Protein AF-A0A941GTA0-F1 (afdb_monomer)

Radius of gyration: 26.92 Å; Cα contacts (8 Å, |Δi|>4): 7; chains: 1; bounding box: 53×20×70 Å

Organism: NCBI:txid1521640

Foldseek 3Di:
DPPPVVVVVVVVVVVLVPDDPVVVVVVVVVVVVVVVVVVVCVVPVDPPVPPPDPCPCPVVDDADPDNPDDVVVVVVPDDDDDDD

Sequence (84 aa):
MVNKTLNITETLMEKIKALPEEKQEQILDYVEFIEQKYNEEKAQPSKKRKKRVMGLHKGKIWMSDDFNEPLELVSSGVNNENSD

Secondary structure (DSSP, 8-state):
--SHHHHHHHHHHHHHHTS-HHHHHHHHHHHHHHHHHHHHHHH-S--------TTTTTTS----SSTTS-HHHHTT--------

pLDDT: mean 78.42, std 16.92, range [42.31, 96.75]

Mean predicted aligned error: 15.73 Å

InterPro domains:
  IPR018739 Domain of unknown function DUF2281 [PF10047] (11-73)

Solvent-accessible surface area (backbone atoms only — not comparable to full-atom values): 5614 Å² total; per-residue (Å²): 141,76,72,66,66,59,54,53,54,55,55,49,52,56,54,48,71,73,45,58,68,78,58,43,52,57,49,50,56,51,50,53,51,50,50,52,51,51,49,54,54,65,75,45,87,68,72,64,74,75,75,85,62,83,67,82,57,68,89,74,69,86,74,66,95,55,82,84,57,62,66,75,77,64,68,75,77,78,83,86,81,92,77,136

Structure (mmCIF, N/CA/C/O backbone):
data_AF-A0A941GTA0-F1
#
_entry.id   AF-A0A941GTA0-F1
#
loop_
_atom_site.group_PDB
_atom_site.id
_atom_site.type_symbol
_atom_site.label_atom_id
_atom_site.label_alt_id
_atom_site.label_comp_id
_atom_site.label_asym_id
_atom_site.label_entity_id
_atom_site.label_seq_id
_atom_site.pdbx_PDB_ins_code
_atom_site.Cartn_x
_atom_site.Cartn_y
_atom_site.Cartn_z
_atom_site.occupancy
_atom_site.B_iso_or_equiv
_atom_site.auth_seq_id
_atom_site.auth_comp_id
_atom_site.auth_asym_id
_atom_site.auth_atom_id
_atom_site.pdbx_PDB_model_num
ATOM 1 N N . MET A 1 1 ? 16.125 6.037 25.939 1.00 47.50 1 MET A N 1
ATOM 2 C CA . MET A 1 1 ? 15.058 6.445 24.995 1.00 47.50 1 MET A CA 1
ATOM 3 C C . MET A 1 1 ? 14.140 5.252 24.708 1.00 47.50 1 MET A C 1
ATOM 5 O O . MET A 1 1 ? 14.198 4.696 23.625 1.00 47.50 1 MET A O 1
ATOM 9 N N . VAL A 1 2 ? 13.328 4.823 25.681 1.00 53.97 2 VAL A N 1
ATOM 10 C CA . VAL A 1 2 ? 12.433 3.645 25.551 1.00 53.97 2 VAL A CA 1
ATOM 11 C C . VAL A 1 2 ? 10.943 3.994 25.687 1.00 53.97 2 VAL A C 1
ATOM 13 O O . VAL A 1 2 ? 10.088 3.147 25.476 1.00 53.97 2 VAL A O 1
ATOM 16 N N . ASN A 1 3 ? 10.612 5.265 25.939 1.00 56.88 3 ASN A N 1
ATOM 17 C CA . ASN A 1 3 ? 9.242 5.673 26.281 1.00 56.88 3 ASN A CA 1
ATOM 18 C C . ASN A 1 3 ? 8.404 6.122 25.070 1.00 56.88 3 ASN A C 1
ATOM 20 O O . ASN A 1 3 ? 7.204 6.327 25.200 1.00 56.88 3 ASN A O 1
ATOM 24 N N . LYS A 1 4 ? 9.013 6.304 23.888 1.00 55.88 4 LYS A N 1
ATOM 25 C CA . LYS A 1 4 ? 8.302 6.818 22.701 1.00 55.88 4 LYS A CA 1
ATOM 26 C C . LYS A 1 4 ? 7.520 5.726 21.957 1.00 55.88 4 LYS A C 1
ATOM 28 O O . LYS A 1 4 ? 6.462 6.010 21.410 1.00 55.88 4 LYS A O 1
ATOM 33 N N . THR A 1 5 ? 8.019 4.490 21.948 1.00 57.22 5 THR A N 1
ATOM 34 C CA . THR A 1 5 ? 7.435 3.377 21.175 1.00 57.22 5 THR A CA 1
ATOM 35 C C . THR A 1 5 ? 6.130 2.852 21.781 1.00 57.22 5 THR A C 1
ATOM 37 O O . THR A 1 5 ? 5.207 2.518 21.040 1.00 57.22 5 THR A O 1
ATOM 40 N N . LEU A 1 6 ? 6.030 2.839 23.118 1.00 60.09 6 LEU A N 1
ATOM 41 C CA . LEU A 1 6 ? 4.810 2.440 23.835 1.00 60.09 6 LEU A CA 1
ATOM 42 C C . LEU A 1 6 ? 3.638 3.371 23.477 1.00 60.09 6 LEU A C 1
ATOM 44 O O . LE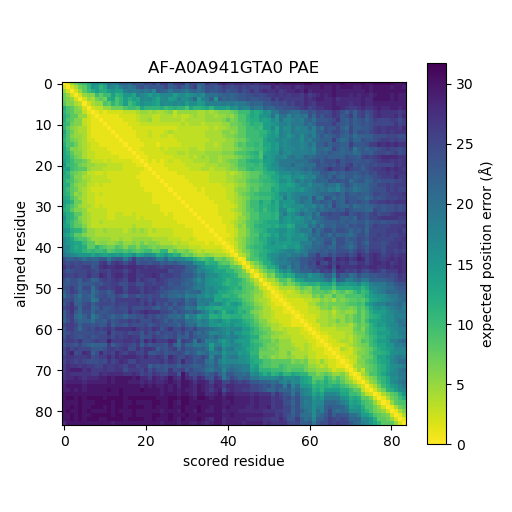U A 1 6 ? 2.584 2.907 23.056 1.00 60.09 6 LEU A O 1
ATOM 48 N N . ASN A 1 7 ? 3.885 4.685 23.484 1.00 80.50 7 ASN A N 1
ATOM 49 C CA . ASN A 1 7 ? 2.869 5.700 23.200 1.00 80.50 7 ASN A CA 1
ATOM 50 C C . ASN A 1 7 ? 2.295 5.623 21.768 1.00 80.50 7 ASN A C 1
ATOM 52 O O . ASN A 1 7 ? 1.096 5.809 21.568 1.00 80.50 7 ASN A O 1
ATOM 56 N N . ILE A 1 8 ? 3.130 5.324 20.765 1.00 88.88 8 ILE A N 1
ATOM 57 C CA . ILE A 1 8 ? 2.680 5.237 19.364 1.00 88.88 8 ILE A CA 1
ATOM 58 C C . ILE A 1 8 ? 1.752 4.034 19.161 1.00 88.88 8 ILE A C 1
ATOM 60 O O . ILE A 1 8 ? 0.731 4.165 18.491 1.00 88.88 8 ILE A O 1
ATOM 64 N N . THR A 1 9 ? 2.089 2.885 19.751 1.00 89.69 9 THR A N 1
ATOM 65 C CA . THR A 1 9 ? 1.297 1.652 19.609 1.00 89.69 9 THR A CA 1
ATOM 66 C C . THR A 1 9 ? -0.075 1.808 20.261 1.00 89.69 9 THR A C 1
ATOM 68 O O . THR A 1 9 ? -1.090 1.501 19.643 1.00 89.69 9 THR A O 1
ATOM 71 N N . GLU A 1 10 ? -0.117 2.358 21.476 1.00 90.00 10 GLU A N 1
ATOM 72 C CA . GLU A 1 10 ? -1.363 2.631 22.204 1.00 90.00 10 GLU A CA 1
ATOM 73 C C . GLU A 1 10 ? -2.267 3.604 21.430 1.00 90.00 10 GLU A C 1
ATOM 75 O O . GLU A 1 10 ? -3.422 3.285 21.143 1.00 90.00 10 GLU A O 1
ATOM 80 N N . THR A 1 11 ? -1.713 4.739 20.988 1.00 91.12 11 THR A N 1
ATOM 81 C CA . THR A 1 11 ? -2.454 5.753 20.215 1.00 91.12 11 THR A CA 1
ATOM 82 C C . THR A 1 11 ? -2.988 5.193 18.891 1.00 91.12 11 THR A C 1
ATOM 84 O O . THR A 1 11 ? -4.079 5.555 18.445 1.00 91.12 11 THR A O 1
ATOM 87 N N . LEU A 1 12 ? -2.225 4.316 18.232 1.00 92.19 12 LEU A N 1
ATOM 88 C CA . LEU A 1 12 ? -2.640 3.683 16.982 1.00 92.19 12 LEU A CA 1
A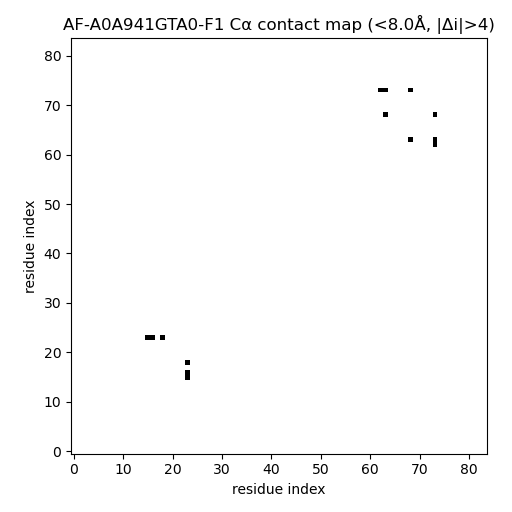TOM 89 C C . LEU A 1 12 ? -3.828 2.740 17.207 1.00 92.19 12 LEU A C 1
ATOM 91 O O . LEU A 1 12 ? -4.799 2.806 16.457 1.00 92.19 12 LEU A O 1
ATOM 95 N N . MET A 1 13 ? -3.791 1.921 18.263 1.00 93.38 13 MET A N 1
ATOM 96 C CA . MET A 1 13 ? -4.882 0.999 18.595 1.00 93.38 13 MET A CA 1
ATOM 97 C C . MET A 1 13 ? -6.189 1.729 18.911 1.00 93.38 13 MET A C 1
ATOM 99 O O . MET A 1 13 ? -7.254 1.288 18.481 1.00 93.38 13 MET A O 1
ATOM 103 N N . GLU A 1 14 ? -6.129 2.854 19.625 1.00 93.62 14 GLU A N 1
ATOM 104 C CA . GLU A 1 14 ? -7.309 3.689 19.881 1.00 93.62 14 GLU A CA 1
ATOM 105 C C . GLU A 1 14 ? -7.907 4.248 18.585 1.00 93.62 14 GLU A C 1
ATOM 107 O O . GLU A 1 14 ? -9.122 4.205 18.389 1.00 93.62 14 GLU A O 1
ATOM 112 N N . LYS A 1 15 ? -7.058 4.716 17.662 1.00 93.00 15 LYS A N 1
ATOM 113 C CA . LYS A 1 15 ? -7.500 5.236 16.362 1.00 93.00 15 LYS A CA 1
ATOM 114 C C . LYS A 1 15 ? -8.108 4.153 15.479 1.00 93.00 15 LYS A C 1
ATOM 116 O O . LYS A 1 15 ? -9.137 4.412 14.869 1.00 93.00 15 LYS A O 1
ATOM 121 N N . ILE A 1 16 ? -7.514 2.959 15.429 1.00 95.31 16 ILE A N 1
ATOM 122 C CA . ILE A 1 16 ? -8.028 1.832 14.633 1.00 95.31 16 ILE A CA 1
ATOM 123 C C . ILE A 1 16 ? -9.416 1.416 15.131 1.00 95.31 16 ILE A C 1
ATOM 125 O O . ILE A 1 16 ? -10.333 1.274 14.327 1.00 95.31 16 ILE A O 1
ATOM 129 N N . LYS A 1 17 ? -9.606 1.303 16.453 1.00 93.25 17 LYS A N 1
ATOM 130 C CA . LYS A 1 17 ? -10.904 0.944 17.052 1.00 93.25 17 LYS A CA 1
ATOM 131 C C . LYS A 1 17 ? -12.022 1.941 16.740 1.00 93.25 17 LYS A C 1
ATOM 133 O O . LYS A 1 17 ? -13.184 1.553 16.731 1.00 93.25 17 LYS A O 1
ATOM 138 N N . ALA A 1 18 ? -11.685 3.209 16.510 1.00 94.88 18 ALA A N 1
ATOM 139 C CA . ALA A 1 18 ? -12.652 4.246 16.159 1.00 94.88 18 ALA A CA 1
ATOM 140 C C . ALA A 1 18 ? -13.071 4.221 14.675 1.00 94.88 18 ALA A C 1
ATOM 142 O O . ALA A 1 18 ? -13.979 4.958 14.290 1.00 94.88 18 ALA A O 1
ATOM 143 N N . LEU A 1 19 ? -12.408 3.420 13.835 1.00 94.12 19 LEU A N 1
ATOM 144 C CA . LEU A 1 19 ? -12.700 3.322 12.407 1.00 94.12 19 LEU A CA 1
ATOM 145 C C . LEU A 1 19 ? -13.707 2.198 12.102 1.00 94.12 19 LEU A C 1
ATOM 147 O O . LEU A 1 19 ? -13.732 1.197 12.819 1.00 94.12 19 LEU A O 1
ATOM 151 N N . PRO A 1 20 ? -14.493 2.323 11.014 1.00 96.19 20 PRO A N 1
ATOM 152 C CA . PRO A 1 20 ? -15.317 1.232 10.491 1.00 96.19 20 PRO A CA 1
ATOM 153 C C . PRO A 1 20 ? -14.483 0.014 10.072 1.00 96.19 20 PRO A C 1
ATOM 155 O O . PRO A 1 20 ? -13.329 0.167 9.671 1.00 96.19 20 PRO A O 1
ATOM 158 N N . GLU A 1 21 ? -15.098 -1.169 10.079 1.00 91.88 21 GLU A N 1
ATOM 159 C CA . GLU A 1 21 ? -14.460 -2.461 9.765 1.00 91.88 21 GLU A CA 1
ATOM 160 C C . GLU A 1 21 ? -13.726 -2.459 8.412 1.00 91.88 21 GLU A C 1
ATOM 162 O O . GLU A 1 21 ? -12.548 -2.793 8.356 1.00 91.88 21 GLU A O 1
ATOM 167 N N . GLU A 1 22 ? -14.341 -1.912 7.357 1.00 94.81 22 GLU A N 1
ATOM 168 C CA . GLU A 1 22 ? -13.724 -1.784 6.021 1.00 94.81 22 GLU A CA 1
ATOM 169 C C . GLU A 1 22 ? -12.392 -1.003 6.040 1.00 94.81 22 GLU A C 1
ATOM 171 O O . GLU A 1 22 ? -11.486 -1.231 5.236 1.00 94.81 22 GLU A O 1
ATOM 176 N N . LYS A 1 23 ? -12.254 -0.034 6.953 1.00 94.25 23 LYS A N 1
ATOM 177 C CA . LYS A 1 23 ? -11.018 0.744 7.112 1.00 94.25 23 LYS A CA 1
ATOM 178 C C . LYS A 1 23 ? -10.004 0.032 7.992 1.00 94.25 23 LYS A C 1
ATOM 180 O O . LYS A 1 23 ? -8.812 0.270 7.825 1.00 94.25 23 LYS A O 1
ATOM 185 N N . GLN A 1 24 ? -10.453 -0.828 8.900 1.00 94.25 24 GLN A N 1
ATOM 186 C CA . GLN A 1 24 ? -9.566 -1.681 9.683 1.00 94.25 24 GLN A CA 1
ATOM 187 C C . GLN A 1 24 ? -8.908 -2.740 8.789 1.00 94.25 24 GLN A C 1
ATOM 189 O O . GLN A 1 24 ? -7.700 -2.930 8.896 1.00 94.25 24 GLN A O 1
ATOM 194 N N . GLU A 1 25 ? -9.653 -3.331 7.849 1.00 94.56 25 GLU A N 1
ATOM 195 C CA . GLU A 1 25 ? -9.108 -4.256 6.841 1.00 94.56 25 GLU A CA 1
ATOM 196 C C . GLU A 1 25 ? -8.026 -3.590 5.978 1.00 94.56 25 GLU A C 1
ATOM 198 O O . GLU A 1 25 ? -6.921 -4.109 5.863 1.00 94.56 25 GLU A O 1
ATOM 203 N N . GLN A 1 26 ? -8.266 -2.370 5.482 1.00 95.56 26 GLN A N 1
ATOM 204 C CA . GLN A 1 26 ? -7.256 -1.619 4.714 1.00 95.56 26 GLN A CA 1
ATOM 205 C C . GLN A 1 26 ? -5.962 -1.366 5.506 1.00 95.56 26 GLN A C 1
ATOM 207 O O . GLN A 1 26 ? -4.872 -1.298 4.936 1.00 95.56 26 GLN A O 1
ATOM 212 N N . ILE A 1 27 ? -6.071 -1.187 6.825 1.00 95.81 27 ILE A N 1
ATOM 213 C CA . ILE A 1 27 ? -4.904 -1.024 7.698 1.00 95.81 27 ILE A CA 1
ATOM 214 C C . ILE A 1 27 ? -4.178 -2.358 7.867 1.00 95.81 27 ILE A C 1
ATOM 216 O O . ILE A 1 27 ? -2.948 -2.359 7.851 1.00 95.81 27 ILE A O 1
ATOM 220 N N . LEU A 1 28 ? -4.909 -3.467 8.001 1.00 95.31 28 LEU A N 1
ATOM 221 C CA . LEU A 1 28 ? -4.330 -4.807 8.065 1.00 95.31 28 LEU A CA 1
ATOM 222 C C . LEU A 1 28 ? -3.512 -5.108 6.803 1.00 95.31 28 LEU A C 1
ATOM 224 O O . LEU A 1 28 ? -2.325 -5.408 6.922 1.00 95.31 28 LEU A O 1
ATOM 228 N N . ASP A 1 29 ? -4.086 -4.883 5.620 1.00 96.75 29 ASP A N 1
ATOM 229 C CA . ASP A 1 29 ? -3.394 -5.054 4.334 1.00 96.75 29 ASP A CA 1
ATOM 230 C C . ASP A 1 29 ? -2.100 -4.228 4.269 1.00 96.75 29 ASP A C 1
ATOM 232 O O . ASP A 1 29 ? -1.053 -4.672 3.788 1.00 96.75 29 ASP A O 1
ATOM 236 N N . TYR A 1 30 ? -2.145 -2.993 4.776 1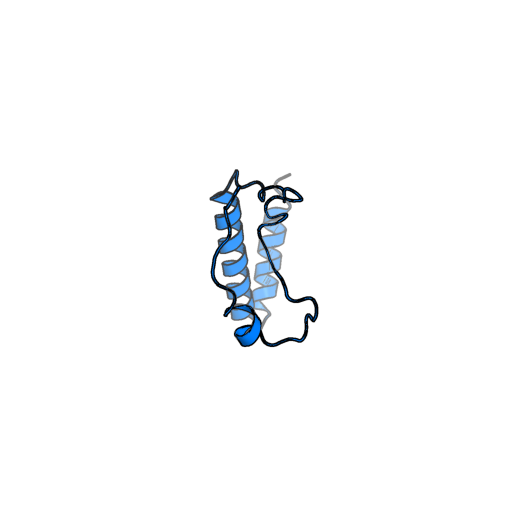.00 95.94 30 TYR A N 1
ATOM 237 C CA . TYR A 1 30 ? -0.980 -2.117 4.788 1.00 95.94 30 TYR A CA 1
ATOM 238 C C . TYR A 1 30 ? 0.107 -2.591 5.763 1.00 95.94 30 TYR A C 1
ATOM 240 O O . TYR A 1 30 ? 1.299 -2.464 5.467 1.00 95.94 30 TYR A O 1
ATOM 248 N N . VAL A 1 31 ? -0.280 -3.139 6.917 1.00 95.31 31 VAL A N 1
ATOM 249 C CA . VAL A 1 31 ? 0.661 -3.742 7.869 1.00 95.31 31 VAL A CA 1
ATOM 250 C C . VAL A 1 31 ? 1.332 -4.962 7.242 1.00 95.31 31 VAL A C 1
ATOM 252 O O . VAL A 1 31 ? 2.560 -5.032 7.269 1.00 95.31 31 VAL A O 1
ATOM 255 N N . GLU A 1 32 ? 0.573 -5.849 6.593 1.00 95.69 32 GLU A N 1
ATOM 256 C CA . GLU A 1 32 ? 1.122 -7.006 5.870 1.00 95.69 32 GLU A CA 1
ATOM 257 C C . GLU A 1 32 ? 2.111 -6.575 4.775 1.00 95.69 32 GLU A C 1
ATOM 259 O O . GLU A 1 32 ? 3.213 -7.121 4.664 1.00 95.69 32 GLU A O 1
ATOM 264 N N . PHE A 1 33 ? 1.780 -5.524 4.018 1.00 96.19 33 PHE A N 1
ATOM 265 C CA . PHE A 1 33 ? 2.687 -4.941 3.029 1.00 96.19 33 PHE A CA 1
ATOM 266 C C . PHE A 1 33 ? 4.000 -4.437 3.654 1.00 96.19 33 PHE A C 1
ATOM 268 O O . PHE A 1 33 ? 5.087 -4.667 3.108 1.00 96.19 33 PHE A O 1
ATOM 275 N N . ILE A 1 34 ? 3.931 -3.750 4.802 1.00 95.25 34 ILE A N 1
ATOM 276 C CA . ILE A 1 34 ? 5.128 -3.288 5.519 1.00 95.25 34 ILE A CA 1
ATOM 277 C C . ILE A 1 34 ? 5.956 -4.477 6.010 1.00 95.25 34 ILE A C 1
ATOM 279 O O . ILE A 1 34 ? 7.180 -4.448 5.873 1.00 95.25 34 ILE A O 1
ATOM 283 N N . GLU A 1 35 ? 5.324 -5.511 6.565 1.00 92.38 35 GLU A N 1
ATOM 284 C CA . GLU A 1 35 ? 6.013 -6.710 7.048 1.00 92.38 35 GLU A CA 1
ATOM 285 C C . GLU A 1 35 ? 6.731 -7.441 5.919 1.00 92.38 35 GLU A C 1
ATOM 287 O O . GLU A 1 35 ? 7.908 -7.784 6.058 1.00 92.38 35 GLU A O 1
ATOM 292 N N . GLN A 1 36 ? 6.065 -7.617 4.775 1.00 92.19 36 GLN A N 1
ATOM 293 C CA . GLN A 1 36 ? 6.681 -8.191 3.586 1.00 92.19 36 GLN A CA 1
ATOM 294 C C . GLN A 1 36 ? 7.919 -7.387 3.183 1.00 92.19 36 GLN A C 1
ATOM 296 O O . GLN A 1 36 ? 9.008 -7.948 3.052 1.00 92.19 36 GLN A O 1
ATOM 301 N N . LYS A 1 37 ? 7.785 -6.064 3.048 1.00 89.38 37 LYS A N 1
ATOM 302 C CA . LYS A 1 37 ? 8.895 -5.187 2.664 1.00 89.38 37 LYS A CA 1
ATOM 303 C C . LYS A 1 37 ? 10.045 -5.231 3.672 1.00 89.38 37 LYS A C 1
ATOM 305 O O . LYS A 1 37 ? 11.207 -5.310 3.279 1.00 89.38 37 LYS A O 1
ATOM 310 N N . TYR A 1 38 ? 9.742 -5.209 4.968 1.00 89.19 38 TYR A N 1
ATOM 311 C CA . TYR A 1 38 ? 10.745 -5.304 6.027 1.00 89.19 38 TYR A CA 1
ATOM 312 C C . TYR A 1 38 ? 11.490 -6.645 5.979 1.00 89.19 38 TYR A C 1
ATOM 314 O O . TYR A 1 38 ? 12.715 -6.686 6.114 1.00 89.19 38 TYR A O 1
ATOM 322 N N . ASN A 1 39 ? 10.773 -7.742 5.730 1.00 86.38 39 ASN A N 1
ATOM 323 C CA . ASN A 1 39 ? 11.362 -9.066 5.566 1.00 86.38 39 ASN A CA 1
ATOM 324 C C . ASN A 1 39 ? 12.215 -9.164 4.295 1.00 86.38 39 ASN A C 1
ATOM 326 O O . ASN A 1 39 ? 13.294 -9.749 4.348 1.00 86.38 39 ASN A O 1
ATOM 330 N N . GLU A 1 40 ? 11.802 -8.555 3.182 1.00 83.00 40 GLU A N 1
ATOM 331 C CA . GLU A 1 40 ? 12.607 -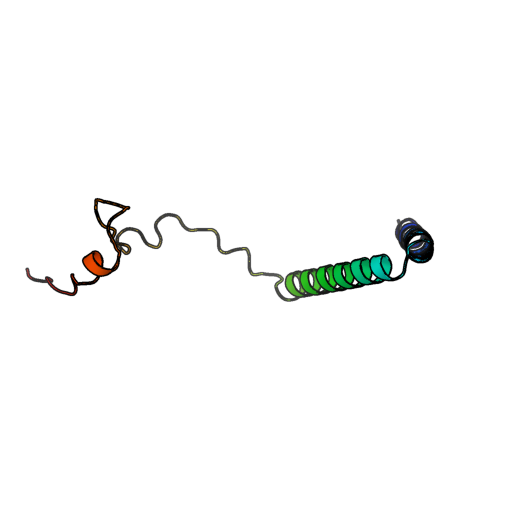8.455 1.956 1.00 83.00 40 GLU A CA 1
ATOM 332 C C . GLU A 1 40 ? 13.908 -7.667 2.187 1.00 83.00 40 GLU A C 1
ATOM 334 O O . GLU A 1 40 ? 14.987 -8.108 1.777 1.00 83.00 40 GLU A O 1
ATOM 339 N N . GLU A 1 41 ? 13.826 -6.530 2.884 1.00 79.94 41 GLU A N 1
ATOM 340 C CA . GLU A 1 41 ? 14.979 -5.700 3.252 1.00 79.94 41 GLU A CA 1
ATOM 341 C C . GLU A 1 41 ? 15.931 -6.440 4.207 1.00 79.94 41 GLU A C 1
ATOM 343 O O . GLU A 1 41 ? 17.152 -6.384 4.042 1.00 79.94 41 GLU A O 1
ATOM 348 N N . LYS A 1 42 ? 15.391 -7.197 5.170 1.00 76.44 42 LYS A N 1
ATOM 349 C CA . LYS A 1 42 ? 16.169 -7.994 6.129 1.00 76.44 42 LYS A CA 1
ATOM 350 C C . LYS A 1 42 ? 16.781 -9.251 5.503 1.00 76.44 42 LYS A C 1
ATOM 352 O O . LYS A 1 42 ? 17.907 -9.614 5.843 1.00 76.44 42 LYS A O 1
ATOM 357 N N . ALA A 1 43 ? 16.072 -9.914 4.589 1.00 66.44 43 ALA A N 1
ATOM 358 C CA . ALA A 1 43 ? 16.542 -11.111 3.890 1.00 66.44 43 ALA A CA 1
ATOM 359 C C . ALA A 1 43 ? 17.640 -10.803 2.858 1.00 66.44 43 ALA A C 1
ATOM 361 O O . ALA A 1 43 ? 18.374 -11.704 2.449 1.00 66.44 43 ALA A O 1
ATOM 362 N N . GLN A 1 44 ? 17.798 -9.540 2.446 1.00 60.00 44 GLN A N 1
ATOM 363 C CA . GLN A 1 44 ? 18.879 -9.114 1.559 1.00 60.00 44 GLN A CA 1
ATOM 364 C C . GLN A 1 44 ? 19.740 -8.007 2.180 1.00 60.00 44 GLN A C 1
ATOM 366 O O . GLN A 1 44 ? 19.709 -6.869 1.710 1.00 60.00 44 GLN A O 1
ATOM 371 N N . PRO A 1 45 ? 20.637 -8.335 3.131 1.00 54.00 45 PRO A N 1
ATOM 372 C CA . PRO A 1 45 ? 21.554 -7.351 3.704 1.00 54.00 45 PRO A CA 1
ATOM 373 C C . PRO A 1 45 ? 22.597 -6.813 2.698 1.00 54.00 45 PRO A C 1
ATOM 375 O O . PRO A 1 45 ? 23.442 -5.999 3.064 1.00 54.00 45 PRO A O 1
ATOM 378 N N . SER A 1 46 ? 22.604 -7.259 1.431 1.00 55.22 46 SER A N 1
ATOM 379 C CA . SER A 1 46 ? 23.731 -6.992 0.526 1.00 55.22 46 SER A CA 1
ATOM 380 C C . SER A 1 46 ? 23.462 -6.951 -0.978 1.00 55.22 46 SER A C 1
ATOM 382 O O . SER A 1 46 ? 24.418 -6.707 -1.722 1.00 55.22 46 SER A O 1
ATOM 384 N N . LYS A 1 47 ? 22.223 -7.055 -1.486 1.00 57.31 47 LYS A N 1
ATOM 385 C CA . LYS A 1 47 ? 21.990 -6.622 -2.878 1.00 57.31 47 LYS A CA 1
ATOM 386 C C . LYS A 1 47 ? 21.905 -5.102 -2.898 1.00 57.31 47 LYS A C 1
ATOM 388 O O . LYS A 1 47 ? 20.858 -4.524 -3.172 1.00 57.31 47 LYS A O 1
ATOM 393 N N . LYS A 1 48 ? 23.048 -4.445 -2.640 1.00 61.16 48 LYS A N 1
ATOM 394 C CA . LYS A 1 48 ? 23.334 -3.101 -3.152 1.00 61.16 48 LYS A CA 1
ATOM 395 C C . LYS A 1 48 ? 22.774 -3.106 -4.565 1.00 61.16 48 LYS A C 1
ATOM 397 O O . LYS A 1 48 ? 23.273 -3.888 -5.377 1.00 61.16 48 LYS A O 1
ATOM 402 N N . ARG A 1 49 ? 21.689 -2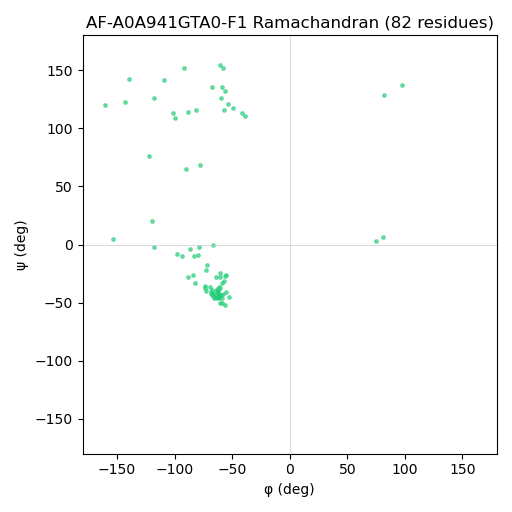.356 -4.819 1.00 62.25 49 ARG A N 1
ATOM 403 C CA . ARG A 1 49 ? 21.080 -2.249 -6.154 1.00 62.25 49 ARG A CA 1
ATOM 404 C C . ARG A 1 49 ? 22.244 -2.137 -7.122 1.00 62.25 49 ARG A C 1
ATOM 406 O O . ARG A 1 49 ? 23.027 -1.196 -6.967 1.00 62.25 49 ARG A O 1
ATOM 413 N N . LYS A 1 50 ? 22.452 -3.156 -7.974 1.00 68.69 50 LYS A N 1
ATOM 414 C CA . LYS A 1 50 ? 23.668 -3.239 -8.795 1.00 68.69 50 LYS A CA 1
ATOM 415 C C . LYS A 1 50 ? 23.821 -1.876 -9.451 1.00 68.69 50 LYS A C 1
ATOM 417 O O . LYS A 1 50 ? 22.897 -1.430 -10.134 1.00 68.69 50 LYS A O 1
ATOM 422 N N . LYS A 1 51 ? 24.914 -1.168 -9.141 1.00 76.12 51 LYS A N 1
ATOM 423 C CA . LYS A 1 51 ? 25.136 0.178 -9.669 1.00 76.12 51 LYS A CA 1
ATOM 424 C C . LYS A 1 51 ? 25.008 0.057 -11.181 1.00 76.12 51 LYS A C 1
ATOM 426 O O . LYS A 1 51 ? 25.702 -0.767 -11.773 1.00 76.12 51 LYS A O 1
ATOM 431 N N . ARG A 1 52 ? 24.075 0.802 -11.781 1.00 81.50 52 ARG A N 1
ATOM 432 C CA . ARG A 1 52 ? 23.893 0.781 -13.235 1.00 81.50 52 ARG A CA 1
ATOM 433 C C . ARG A 1 52 ? 25.234 1.164 -13.855 1.00 81.50 52 ARG A C 1
ATOM 435 O O . ARG A 1 52 ? 25.734 2.259 -13.606 1.00 81.50 52 ARG A O 1
ATOM 442 N N . VAL A 1 53 ? 25.840 0.232 -14.582 1.00 85.00 53 VAL A N 1
ATOM 443 C CA . VAL A 1 53 ? 27.093 0.469 -15.297 1.00 85.00 53 VAL A CA 1
ATOM 444 C C . VAL A 1 53 ? 26.715 1.007 -16.668 1.00 85.00 53 VAL A C 1
ATOM 446 O O . VAL A 1 53 ? 26.061 0.312 -17.449 1.00 85.00 53 VAL A O 1
ATOM 449 N N . MET A 1 54 ? 27.074 2.263 -16.935 1.00 87.12 54 MET A N 1
ATOM 450 C CA . MET A 1 54 ? 26.831 2.887 -18.233 1.00 87.12 54 MET A CA 1
ATOM 451 C C . MET A 1 54 ? 27.534 2.083 -19.332 1.00 87.12 54 MET A C 1
ATOM 453 O O . MET A 1 54 ? 28.684 1.686 -19.171 1.00 87.12 54 MET A O 1
ATOM 457 N N . GLY A 1 55 ? 26.840 1.836 -20.444 1.00 86.75 55 GLY A N 1
ATOM 458 C CA . GLY A 1 55 ? 27.428 1.190 -21.620 1.00 86.75 55 GLY A CA 1
ATOM 459 C C . GLY A 1 55 ? 27.537 -0.339 -21.582 1.00 86.75 55 GLY A C 1
ATOM 460 O O . GLY A 1 55 ? 28.072 -0.903 -22.529 1.00 86.75 55 GLY A O 1
ATOM 461 N N . LEU A 1 56 ? 26.989 -1.034 -20.573 1.00 88.06 56 LEU A N 1
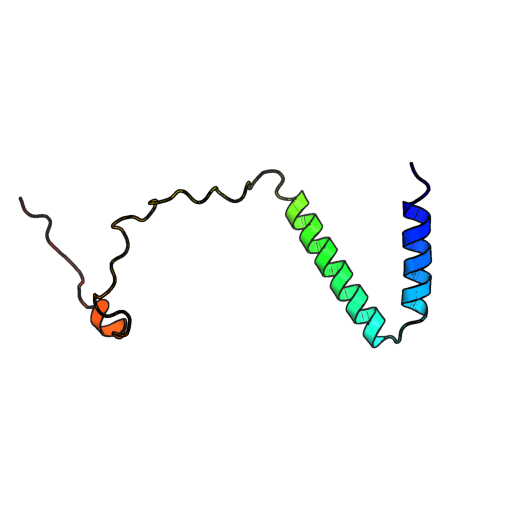ATOM 462 C CA . LEU A 1 56 ? 27.041 -2.509 -20.479 1.00 88.06 56 LEU A CA 1
ATOM 463 C C . LEU A 1 56 ? 26.474 -3.238 -21.722 1.00 88.06 56 LEU A C 1
ATOM 465 O O . LEU A 1 56 ? 26.876 -4.360 -22.031 1.00 88.06 56 LEU A O 1
ATOM 469 N N . HIS A 1 57 ? 25.555 -2.584 -22.438 1.00 84.56 57 HIS A N 1
ATOM 470 C CA . HIS A 1 57 ? 24.912 -3.087 -23.655 1.00 84.56 57 HIS A CA 1
ATOM 471 C C . HIS A 1 57 ? 25.174 -2.198 -24.880 1.00 84.56 57 HIS A C 1
ATOM 473 O O . HIS A 1 57 ? 24.429 -2.256 -25.856 1.00 84.56 57 HIS A O 1
ATOM 479 N N . LYS A 1 58 ? 26.219 -1.358 -24.848 1.00 86.88 58 LYS A N 1
ATOM 480 C CA . LYS A 1 58 ? 26.585 -0.536 -26.008 1.00 86.88 58 LYS A CA 1
ATOM 481 C C . LYS A 1 58 ? 26.901 -1.455 -27.195 1.00 86.88 58 LYS A C 1
ATOM 483 O O . LYS A 1 58 ? 27.705 -2.370 -27.054 1.00 86.88 58 LYS A O 1
ATOM 488 N N . GLY A 1 59 ? 26.243 -1.221 -28.331 1.00 87.25 59 GLY A N 1
ATOM 489 C CA . GLY A 1 59 ? 26.401 -2.027 -29.548 1.00 87.25 59 GLY A CA 1
ATOM 490 C C 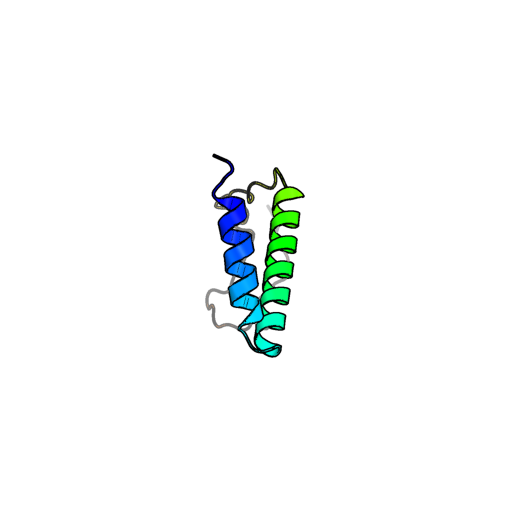. GLY A 1 59 ? 25.717 -3.399 -29.520 1.00 87.25 59 GLY A C 1
ATOM 491 O O . GLY A 1 59 ? 25.855 -4.148 -30.475 1.00 87.25 59 GLY A O 1
ATOM 492 N N . LYS A 1 60 ? 24.988 -3.744 -28.447 1.00 86.69 60 LYS A N 1
ATOM 493 C CA . LYS A 1 60 ? 24.235 -5.011 -28.346 1.00 86.69 60 LYS A CA 1
ATOM 494 C C . LYS A 1 60 ? 22.753 -4.876 -28.690 1.00 86.69 60 LYS A C 1
ATOM 496 O O . LYS A 1 60 ? 22.043 -5.873 -28.708 1.00 86.69 60 LYS A O 1
ATOM 501 N N . ILE A 1 61 ? 22.284 -3.647 -28.877 1.00 81.00 61 ILE A N 1
ATOM 502 C CA . ILE A 1 61 ? 20.899 -3.333 -29.212 1.00 81.00 61 ILE A CA 1
ATOM 503 C C . ILE A 1 61 ? 20.938 -2.649 -30.569 1.00 81.00 61 ILE A C 1
ATOM 505 O O . ILE A 1 61 ? 21.666 -1.670 -30.739 1.00 81.00 61 ILE A O 1
ATOM 509 N N . TRP A 1 62 ? 20.163 -3.185 -31.501 1.00 83.50 62 TRP A N 1
ATOM 510 C CA . TRP A 1 62 ? 19.871 -2.560 -32.779 1.00 83.50 62 TRP A CA 1
ATOM 511 C C . TRP A 1 62 ? 18.407 -2.109 -32.771 1.00 83.50 62 TRP A C 1
ATOM 513 O O . TRP A 1 62 ? 17.555 -2.774 -32.181 1.00 83.50 62 TRP A O 1
ATOM 523 N N . MET A 1 63 ? 18.142 -0.945 -33.350 1.00 83.19 63 MET A N 1
ATOM 524 C CA . MET A 1 63 ? 16.824 -0.321 -33.452 1.00 83.19 63 MET A CA 1
ATOM 525 C C . MET A 1 63 ? 16.735 0.294 -34.846 1.00 83.19 63 MET A C 1
ATOM 527 O O . MET A 1 63 ? 17.751 0.788 -35.335 1.00 83.19 63 MET A O 1
ATOM 531 N N . SER A 1 64 ? 15.555 0.233 -35.469 1.00 85.25 64 SER A N 1
ATOM 532 C CA . SER A 1 64 ? 15.316 0.910 -36.748 1.00 85.25 64 SER A CA 1
ATOM 533 C C . SER A 1 64 ? 15.569 2.416 -36.618 1.00 85.25 64 SER A C 1
ATOM 535 O O . SER A 1 64 ? 15.407 2.991 -35.537 1.00 85.25 64 SER A O 1
ATOM 537 N N . ASP A 1 65 ? 15.955 3.046 -37.726 1.00 85.19 65 ASP A N 1
ATOM 538 C CA . ASP A 1 65 ? 16.121 4.498 -37.810 1.00 85.19 65 ASP A CA 1
ATOM 539 C C . ASP A 1 65 ? 14.781 5.232 -37.611 1.00 85.19 65 ASP A C 1
ATOM 541 O O . ASP A 1 65 ? 14.763 6.355 -37.100 1.00 85.19 65 ASP A O 1
ATOM 545 N N . ASP A 1 66 ? 13.655 4.588 -37.953 1.00 87.88 66 ASP A N 1
ATOM 546 C CA . ASP A 1 66 ? 12.313 5.048 -37.591 1.00 87.88 66 ASP A CA 1
ATOM 547 C C . ASP A 1 66 ? 11.795 4.277 -36.373 1.00 87.88 66 ASP A C 1
ATOM 549 O O . ASP A 1 66 ? 11.421 3.106 -36.439 1.00 87.88 66 ASP A O 1
ATOM 553 N N . PHE A 1 67 ? 11.726 4.967 -35.236 1.00 84.38 67 PHE A N 1
ATOM 554 C CA . PHE A 1 67 ? 11.221 4.404 -33.985 1.00 84.38 67 PHE A CA 1
ATOM 555 C C . PHE A 1 67 ? 9.762 3.927 -34.074 1.00 84.38 67 PHE A C 1
ATOM 557 O O . PHE A 1 67 ? 9.349 3.072 -33.291 1.00 84.38 67 PHE A O 1
ATOM 564 N N . ASN A 1 68 ? 8.973 4.485 -34.995 1.00 90.06 68 ASN A N 1
ATOM 565 C CA . ASN A 1 68 ? 7.564 4.129 -35.151 1.00 90.06 68 ASN A CA 1
ATOM 566 C C . ASN A 1 68 ? 7.356 2.920 -36.070 1.00 90.06 68 ASN A C 1
ATOM 568 O O . ASN A 1 68 ? 6.216 2.481 -36.241 1.00 90.06 68 ASN A O 1
ATOM 572 N N . GLU A 1 69 ? 8.423 2.388 -36.670 1.00 86.81 69 GLU A N 1
ATOM 573 C CA . GLU A 1 69 ? 8.324 1.230 -37.543 1.00 86.81 69 GLU A CA 1
ATOM 574 C C . GLU A 1 69 ? 7.936 -0.032 -36.742 1.00 86.81 69 GLU A C 1
ATOM 576 O O . GLU A 1 69 ? 8.484 -0.291 -35.662 1.00 86.81 69 GLU A O 1
ATOM 581 N N . PRO A 1 70 ? 6.992 -0.851 -37.241 1.00 83.88 70 PRO A N 1
ATOM 582 C CA . PRO A 1 70 ? 6.622 -2.108 -36.603 1.00 83.88 70 PRO A CA 1
ATOM 583 C C . PRO A 1 70 ? 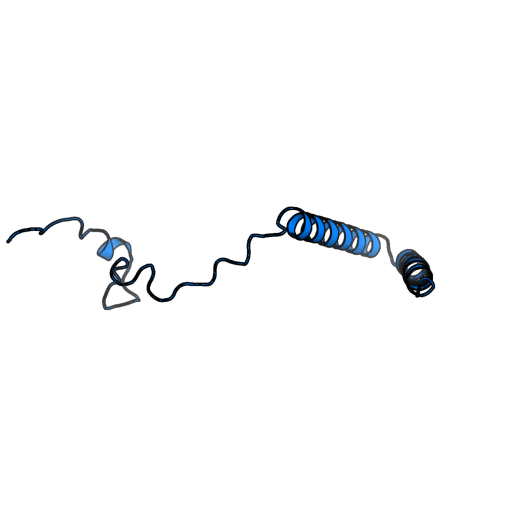7.820 -3.045 -36.402 1.00 83.88 70 PRO A C 1
ATOM 585 O O . PRO A 1 70 ? 8.550 -3.353 -37.341 1.00 83.88 70 PRO A O 1
ATOM 588 N N . LEU A 1 71 ? 7.956 -3.601 -35.193 1.00 78.31 71 LEU A N 1
ATOM 589 C CA . LEU A 1 71 ? 9.033 -4.542 -34.839 1.00 78.31 71 LEU A CA 1
ATOM 590 C C . LEU A 1 71 ? 9.094 -5.783 -35.748 1.00 78.31 71 LEU A C 1
ATOM 592 O O . LEU A 1 71 ? 10.160 -6.374 -35.923 1.00 78.31 71 LEU A O 1
ATOM 596 N N . GLU A 1 72 ? 7.962 -6.179 -36.330 1.00 73.62 72 GLU A N 1
ATOM 597 C CA . GLU A 1 72 ? 7.871 -7.314 -37.252 1.00 73.62 72 GLU A CA 1
ATOM 598 C C . GLU A 1 72 ? 8.754 -7.120 -38.496 1.00 73.62 72 GLU A C 1
ATOM 600 O O . GLU A 1 72 ? 9.419 -8.067 -38.912 1.00 73.62 72 GLU A O 1
ATOM 605 N N . LEU A 1 73 ? 8.855 -5.888 -39.015 1.00 60.00 73 LEU A N 1
ATOM 606 C CA . LEU A 1 73 ? 9.696 -5.536 -40.171 1.00 60.00 73 LEU A CA 1
ATOM 607 C C . LEU A 1 73 ? 11.199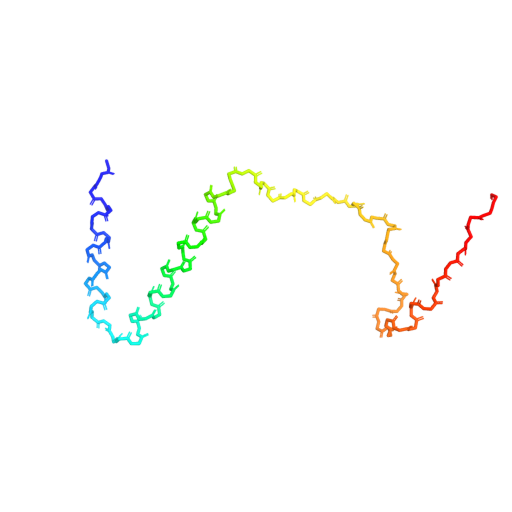 -5.523 -39.837 1.00 60.00 73 LEU A C 1
ATOM 609 O O . LEU A 1 73 ? 12.046 -5.690 -40.710 1.00 60.00 73 LEU A O 1
ATOM 613 N N . VAL A 1 74 ? 11.526 -5.365 -38.554 1.00 61.19 74 VAL A N 1
ATOM 614 C CA . VAL A 1 74 ? 12.886 -5.195 -38.020 1.00 61.19 74 VAL A CA 1
ATOM 615 C C . VAL A 1 74 ? 13.527 -6.563 -37.711 1.00 61.19 74 VAL A C 1
ATOM 617 O O . VAL A 1 74 ? 14.740 -6.736 -37.804 1.00 61.19 74 VAL A O 1
ATOM 620 N N . SER A 1 75 ? 12.717 -7.579 -37.391 1.00 57.69 75 SER A N 1
ATOM 621 C CA . SER A 1 75 ? 13.179 -8.926 -36.997 1.00 57.69 75 SER A CA 1
ATOM 622 C C . SER A 1 75 ? 13.515 -9.887 -38.148 1.00 57.69 75 SER A C 1
ATOM 624 O O . SER A 1 75 ? 14.114 -10.934 -37.903 1.00 57.69 75 SER A O 1
ATOM 626 N N . SER A 1 76 ? 13.188 -9.546 -39.399 1.00 49.62 76 SER A N 1
ATOM 627 C CA . SER A 1 76 ? 13.553 -10.355 -40.575 1.00 49.62 76 SER A CA 1
ATOM 628 C C . SER A 1 76 ? 15.014 -10.180 -41.019 1.00 49.62 76 SER A C 1
ATOM 630 O O . SER A 1 76 ? 15.458 -10.858 -41.941 1.00 49.62 76 SER A O 1
ATOM 632 N N . GLY A 1 77 ? 15.782 -9.310 -40.356 1.00 47.78 77 GLY A N 1
ATOM 633 C CA . GLY A 1 77 ? 17.219 -9.124 -40.573 1.00 47.78 77 GLY A CA 1
ATOM 634 C C . GLY A 1 77 ? 18.074 -10.037 -39.691 1.00 47.78 77 GLY A C 1
ATOM 635 O O . GLY A 1 77 ? 18.793 -9.562 -38.817 1.00 47.78 77 GLY A O 1
ATOM 636 N N . VAL A 1 78 ? 17.984 -11.354 -39.890 1.00 52.38 78 VAL A N 1
ATOM 637 C CA . VAL A 1 78 ? 18.836 -12.346 -39.216 1.00 52.38 78 VAL A CA 1
ATOM 638 C C . VAL A 1 78 ? 19.955 -12.814 -40.163 1.00 52.38 78 VAL A C 1
ATOM 640 O O . VAL A 1 78 ? 19.696 -13.546 -41.113 1.00 52.38 78 VAL A O 1
ATOM 643 N N . ASN A 1 79 ? 21.193 -12.458 -39.784 1.00 47.94 79 ASN A N 1
ATOM 644 C CA . ASN A 1 79 ? 22.501 -13.108 -40.019 1.00 47.94 79 ASN A CA 1
ATOM 645 C C . ASN A 1 79 ? 23.448 -12.668 -41.160 1.00 47.94 79 ASN A C 1
ATOM 647 O O . ASN A 1 79 ? 23.086 -12.636 -42.330 1.00 47.94 79 ASN A O 1
ATOM 651 N N . ASN A 1 80 ? 24.728 -12.606 -40.739 1.00 47.72 80 ASN A N 1
ATOM 652 C CA . ASN A 1 80 ? 26.013 -12.558 -41.465 1.00 47.72 80 ASN A CA 1
ATOM 653 C C . ASN A 1 80 ? 26.397 -11.157 -41.974 1.00 47.72 80 ASN A C 1
ATOM 655 O O . ASN A 1 80 ? 25.572 -10.469 -42.545 1.00 47.72 80 ASN A O 1
ATOM 659 N N . GLU A 1 81 ? 27.596 -10.627 -41.710 1.00 42.31 81 GLU A N 1
ATOM 660 C CA . GLU A 1 81 ? 28.888 -11.218 -42.075 1.00 42.31 81 GLU A CA 1
ATOM 661 C C . GLU A 1 81 ? 29.977 -11.005 -40.997 1.00 42.31 81 GLU A C 1
ATOM 663 O O . GLU A 1 81 ? 30.334 -9.883 -40.648 1.00 42.31 81 GLU A O 1
ATOM 668 N N . ASN A 1 82 ? 30.550 -12.109 -40.502 1.00 58.38 82 ASN A N 1
ATOM 669 C CA . ASN A 1 82 ? 32.005 -12.178 -40.378 1.00 58.38 82 ASN A CA 1
ATOM 670 C C . ASN A 1 82 ? 32.511 -12.546 -41.777 1.00 58.38 82 ASN A C 1
ATOM 672 O O . ASN A 1 82 ? 32.208 -13.653 -42.223 1.00 58.38 82 ASN A O 1
ATOM 676 N N . SER A 1 83 ? 33.267 -11.675 -42.440 1.00 43.81 83 SER A N 1
ATOM 677 C CA . SER A 1 83 ? 34.237 -12.091 -43.456 1.00 43.81 83 SER A CA 1
ATOM 678 C C . SER A 1 83 ? 35.266 -10.977 -43.690 1.00 43.81 83 SER A C 1
ATOM 680 O O . SER A 1 83 ? 34.884 -9.876 -44.070 1.00 43.81 83 SER A O 1
ATOM 682 N N . ASP A 1 84 ? 36.528 -11.340 -43.429 1.00 42.62 84 ASP A N 1
ATOM 683 C CA . ASP A 1 84 ? 37.830 -10.667 -43.635 1.00 42.62 84 ASP A CA 1
ATOM 684 C C . ASP A 1 84 ? 38.129 -9.295 -42.992 1.00 42.62 84 ASP A C 1
ATOM 686 O O . ASP A 1 84 ? 37.626 -8.243 -43.443 1.00 42.62 84 ASP A O 1
#